Protein AF-A0A1L7NML8-F1 (afdb_monomer)

Radius of gyration: 17.89 Å; Cα contacts (8 Å, |Δi|>4): 273; chains: 1; bounding box: 37×31×73 Å

Sequence (163 aa):
MNTTTSRRKQSAPVAVVVNTLTTIQIDWLIAQQEGVAVIFDGAHVRYALSDENELGAIYSPSTDPALGHPLLEREKIQFRHIDCEGHSHHGLWLAQDCRFRATGRSVEWREYGCSYPEQDFGYLSGPTMMIAGLRFIIAKALAGKTKNPKVQVPGFLCNVKAA

Secondary structure (DSSP, 8-state):
----------PPPEEEEGGG--HHHHHHHHHHHTT--EEE-SS-EEEEPSSTTSEEEE--TTT-HHHHHHHHHHHTEEEEE---TTSTTTT-EEEEESS---SSSS----BTT-S-TTS---BEEESSHHHHHHHHHHIIIII-S-SS-EEEE-GGGTT----

Mean predicted aligned error: 8.27 Å

Foldseek 3Di:
DDPPPPPPPQAFWDWDFLLPDDQQQLQVLVCVVVVFAWDDPLAFIFGDDPDNVDTHDGRGLLPDCVRVVVVLVVQQKDKDAACDPPDPQHQKMKIFRPVPDPPDPDDDAAAAQPDDPPDGRGIHIDNDPRSRRSSRVSQVPAQNRHNGGIHITRVSSVPHDDD

pLDDT: mean 82.3, std 17.09, range [33.94, 97.81]

Organism: Pseudomonas putida (NCBI:txid303)

Nearest PDB structures (foldseek):
  4qyb-assembly1_B  TM=6.949E-01  e=5.799E-06  Burkholderia cenocepacia J2315
  4pup-assembly1_A-2  TM=7.343E-01  e=1.529E-05  Burkholderia cenocepacia J2315
  4pup-assembly2_B  TM=7.562E-01  e=2.112E-05  Burkholderia cenocepacia J2315
  4qyb-assembly1_A  TM=7.139E-01  e=1.107E-05  Burkholderia cenocepacia J2315
  4pup-assembly2_C  TM=7.226E-01  e=3.320E-05  Burkholderia cenocepacia J2315

Solvent-accessible surface area (backbone atoms only — not comparable to full-atom values): 9664 Å² total; per-residue (Å²): 139,86,86,75,78,78,74,69,80,77,49,63,67,38,82,41,50,44,80,68,58,49,60,69,51,46,24,49,53,49,29,62,74,71,70,48,64,62,44,74,81,83,88,49,38,19,36,58,51,95,50,89,89,51,83,42,62,77,46,43,38,49,77,37,62,88,60,27,47,61,55,44,63,70,65,40,57,40,76,46,74,34,92,42,88,91,46,98,50,48,69,24,17,36,13,29,68,47,88,71,63,60,93,57,101,58,88,83,88,48,63,34,26,59,96,48,88,90,52,72,65,33,34,35,51,22,82,39,65,47,42,2,39,52,37,33,53,49,32,66,75,67,37,47,86,36,66,74,30,44,40,80,39,58,34,73,65,72,70,58,73,85,126

Structure (mmCIF, N/CA/C/O backbone):
data_AF-A0A1L7NML8-F1
#
_entry.id   AF-A0A1L7NML8-F1
#
loop_
_atom_site.group_PDB
_atom_site.id
_atom_site.type_symbol
_atom_site.label_atom_id
_atom_site.label_alt_id
_atom_site.label_comp_id
_atom_site.label_asym_id
_atom_site.label_entity_id
_atom_site.label_seq_id
_atom_site.pdbx_PDB_ins_code
_atom_site.Cartn_x
_atom_site.Cartn_y
_atom_site.Cartn_z
_atom_site.occupancy
_atom_site.B_iso_or_equiv
_atom_site.auth_seq_id
_atom_site.auth_comp_id
_atom_site.auth_asym_id
_atom_site.auth_atom_id
_atom_site.pdbx_PDB_model_num
ATOM 1 N N . MET A 1 1 ? -3.598 2.496 46.291 1.00 33.94 1 MET A N 1
ATOM 2 C CA . MET A 1 1 ? -4.325 2.198 45.040 1.00 33.94 1 MET A CA 1
ATOM 3 C C . MET A 1 1 ? -3.385 2.526 43.893 1.00 33.94 1 MET A C 1
ATOM 5 O O . MET A 1 1 ? -3.132 3.696 43.658 1.00 33.94 1 MET A O 1
ATOM 9 N N . ASN A 1 2 ? -2.788 1.505 43.273 1.00 33.97 2 ASN A N 1
ATOM 10 C CA . ASN A 1 2 ? -1.853 1.664 42.157 1.00 33.97 2 ASN A CA 1
ATOM 11 C C . ASN A 1 2 ? -2.574 1.275 40.867 1.00 33.97 2 ASN A C 1
ATOM 13 O O . ASN A 1 2 ? -2.707 0.091 40.574 1.00 33.97 2 ASN A O 1
ATOM 17 N N . THR A 1 3 ? -3.029 2.256 40.096 1.00 40.44 3 THR A N 1
ATOM 18 C CA . THR A 1 3 ? -3.422 2.059 38.697 1.00 40.44 3 THR A CA 1
ATOM 19 C C . THR A 1 3 ? -2.295 2.570 37.818 1.00 40.44 3 THR A C 1
ATOM 21 O O . THR A 1 3 ? -2.340 3.681 37.297 1.00 40.44 3 THR A O 1
ATOM 24 N N . THR A 1 4 ? -1.246 1.761 37.686 1.00 37.53 4 THR A N 1
ATOM 25 C CA . THR A 1 4 ? -0.246 1.971 36.642 1.00 37.53 4 THR A CA 1
ATOM 26 C C . THR A 1 4 ? -0.753 1.254 35.404 1.00 37.53 4 THR A C 1
ATOM 28 O O . THR A 1 4 ? -0.636 0.036 35.280 1.00 37.53 4 THR A O 1
ATOM 31 N N . THR A 1 5 ? -1.368 2.017 34.506 1.00 38.94 5 THR A N 1
ATOM 32 C CA . THR A 1 5 ? -1.703 1.600 33.147 1.00 38.94 5 THR A CA 1
ATOM 33 C C . THR A 1 5 ? -0.457 0.971 32.534 1.00 38.94 5 THR A C 1
ATOM 35 O O . THR A 1 5 ? 0.587 1.616 32.409 1.00 38.94 5 THR A O 1
ATOM 38 N N . SER A 1 6 ? -0.540 -0.320 32.214 1.00 37.00 6 SER A N 1
ATOM 39 C CA . SER A 1 6 ? 0.514 -1.044 31.514 1.00 37.00 6 SER A CA 1
ATOM 40 C C . SER A 1 6 ? 0.796 -0.318 30.200 1.00 37.00 6 SER A C 1
ATOM 42 O O . SER A 1 6 ? 0.039 -0.437 29.237 1.00 37.00 6 SER A O 1
ATOM 44 N N . ARG A 1 7 ? 1.887 0.461 30.157 1.00 41.75 7 ARG A N 1
ATOM 45 C CA . ARG A 1 7 ? 2.553 0.841 28.911 1.00 41.75 7 ARG A CA 1
ATOM 46 C C . ARG A 1 7 ? 2.914 -0.474 28.223 1.00 41.75 7 ARG A C 1
ATOM 48 O O . ARG A 1 7 ? 3.987 -1.023 28.475 1.00 41.75 7 ARG A O 1
ATOM 55 N N . ARG A 1 8 ? 2.018 -1.000 27.374 1.00 50.06 8 ARG A N 1
ATOM 56 C CA . ARG A 1 8 ? 2.371 -1.980 26.338 1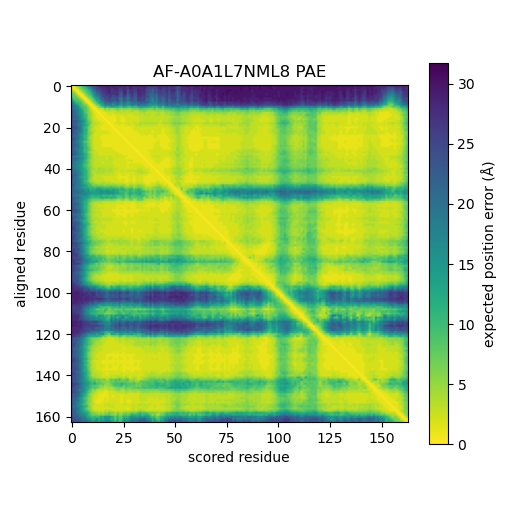.00 50.06 8 ARG A CA 1
ATOM 57 C C . ARG A 1 8 ? 3.666 -1.458 25.733 1.00 50.06 8 ARG A C 1
ATOM 59 O O . ARG A 1 8 ? 3.663 -0.342 25.220 1.00 50.06 8 ARG A O 1
ATOM 66 N N . LYS A 1 9 ? 4.768 -2.199 25.908 1.00 48.28 9 LYS A N 1
ATOM 67 C CA . LYS A 1 9 ? 6.104 -1.842 25.417 1.00 48.28 9 LYS A CA 1
ATOM 68 C C . LYS A 1 9 ? 5.952 -1.299 23.998 1.00 48.28 9 LYS A C 1
ATOM 70 O O . LYS A 1 9 ? 5.713 -2.078 23.079 1.00 48.28 9 LYS A O 1
ATOM 75 N N . GLN A 1 10 ? 6.028 0.020 23.833 1.00 58.78 10 GLN A N 1
ATOM 76 C CA . GLN A 1 10 ? 6.052 0.636 22.517 1.00 58.78 10 GLN A CA 1
ATOM 77 C C . GLN A 1 10 ? 7.395 0.228 21.928 1.00 58.78 10 GLN A C 1
ATOM 79 O O . GLN A 1 10 ? 8.438 0.783 22.263 1.00 58.78 10 GLN A O 1
ATOM 84 N N . SER A 1 11 ? 7.382 -0.854 21.158 1.00 71.88 11 SER A N 1
ATOM 85 C CA . SER A 1 11 ? 8.525 -1.291 20.372 1.00 71.88 11 SER A CA 1
ATOM 86 C C . SER A 1 11 ? 9.007 -0.105 19.546 1.00 71.88 11 SER A C 1
ATOM 88 O O . SER A 1 11 ? 8.182 0.537 18.886 1.00 71.88 11 SER A O 1
ATOM 90 N N . ALA A 1 12 ? 10.311 0.170 19.581 1.00 84.88 12 ALA A N 1
ATOM 91 C CA . ALA A 1 12 ? 10.896 1.237 18.783 1.00 84.88 12 ALA A CA 1
ATOM 92 C C . ALA A 1 12 ? 10.479 1.093 17.304 1.00 84.88 12 ALA A C 1
ATOM 94 O O . ALA A 1 12 ? 10.336 -0.040 16.823 1.00 84.88 12 ALA A O 1
ATOM 95 N N . PRO A 1 13 ? 10.252 2.206 16.586 1.00 89.94 13 PRO A N 1
ATOM 96 C CA . PRO A 1 13 ? 10.037 2.160 15.148 1.00 89.94 13 PRO A CA 1
ATOM 97 C C . PRO A 1 13 ? 11.201 1.463 14.436 1.00 89.94 13 PRO A C 1
ATOM 99 O O . PRO A 1 13 ? 12.360 1.597 14.833 1.00 89.94 13 PRO A O 1
ATOM 102 N N . VAL A 1 14 ? 10.879 0.708 13.391 1.00 93.31 14 VAL A N 1
ATOM 103 C CA . VAL A 1 14 ? 11.829 -0.037 12.567 1.00 93.31 14 VAL A CA 1
ATOM 104 C C . VAL A 1 14 ? 11.813 0.549 11.162 1.00 93.31 14 VAL A C 1
ATOM 106 O O . VAL A 1 14 ? 10.749 0.758 10.579 1.00 93.31 14 VAL A O 1
ATOM 109 N N . ALA A 1 15 ? 12.998 0.791 10.603 1.00 93.44 15 ALA A N 1
ATOM 110 C CA . ALA A 1 15 ? 13.140 1.216 9.217 1.00 93.44 15 ALA A CA 1
ATOM 111 C C . ALA A 1 15 ? 12.917 0.022 8.275 1.00 93.44 15 ALA A C 1
ATOM 113 O O . ALA A 1 15 ? 13.749 -0.885 8.211 1.00 93.44 15 ALA A O 1
ATOM 114 N N . VAL A 1 16 ? 11.821 0.041 7.518 1.00 93.50 16 VAL A N 1
ATOM 115 C CA . VAL A 1 16 ? 11.429 -1.025 6.584 1.00 93.50 16 VAL A CA 1
ATOM 116 C C . VAL A 1 16 ? 11.540 -0.520 5.149 1.00 93.50 16 VAL A C 1
ATOM 118 O O . VAL A 1 16 ? 11.168 0.615 4.860 1.00 93.50 16 VAL A O 1
ATOM 121 N N . VAL A 1 17 ? 12.062 -1.350 4.242 1.00 91.38 17 VAL A N 1
ATOM 122 C CA . VAL A 1 17 ? 12.125 -1.028 2.808 1.00 91.38 17 VAL A CA 1
ATOM 123 C C . VAL A 1 17 ? 10.710 -1.020 2.231 1.00 91.38 17 VAL A C 1
ATOM 125 O O . VAL A 1 17 ? 9.945 -1.956 2.445 1.00 91.38 17 VAL A O 1
ATOM 128 N N . VAL A 1 18 ? 10.351 0.013 1.466 1.00 91.69 18 VAL A N 1
ATOM 129 C CA . VAL A 1 18 ? 8.971 0.185 0.984 1.00 91.69 18 VAL A CA 1
ATOM 130 C C . VAL A 1 18 ? 8.500 -0.996 0.121 1.00 91.69 18 VAL A C 1
ATOM 132 O O . VAL A 1 18 ? 7.378 -1.473 0.281 1.00 91.69 18 VAL A O 1
ATOM 135 N N . ASN A 1 19 ? 9.379 -1.547 -0.723 1.00 89.50 19 ASN A N 1
ATOM 136 C CA . ASN A 1 19 ? 9.078 -2.722 -1.553 1.00 89.50 19 ASN A CA 1
ATOM 137 C C . ASN A 1 19 ? 8.802 -4.011 -0.760 1.00 89.50 19 ASN A C 1
ATOM 139 O O . ASN A 1 19 ? 8.333 -4.988 -1.339 1.00 89.50 19 ASN A O 1
ATOM 143 N N . THR A 1 20 ? 9.076 -4.039 0.544 1.00 91.81 20 THR A N 1
ATOM 144 C CA . THR A 1 20 ? 8.820 -5.203 1.403 1.00 91.81 20 THR A CA 1
ATOM 145 C C . THR A 1 20 ? 7.668 -4.976 2.374 1.00 91.81 20 THR A C 1
ATOM 147 O O . THR A 1 20 ? 7.413 -5.845 3.201 1.00 91.81 20 THR A O 1
ATOM 150 N N . LEU A 1 21 ? 6.971 -3.833 2.302 1.00 94.75 21 LEU A N 1
ATOM 151 C CA . LEU A 1 21 ? 5.859 -3.554 3.209 1.00 94.75 21 LEU A CA 1
ATOM 152 C C . LEU A 1 21 ? 4.748 -4.590 3.043 1.00 94.75 21 LEU A C 1
ATOM 154 O O . LEU A 1 21 ? 4.323 -4.880 1.920 1.00 94.75 21 LEU A O 1
ATOM 158 N N . THR A 1 22 ? 4.278 -5.128 4.161 1.00 94.62 22 THR A N 1
ATOM 159 C CA . THR A 1 22 ? 3.129 -6.039 4.209 1.00 94.62 22 THR A CA 1
ATOM 160 C C . THR A 1 22 ? 1.813 -5.258 4.167 1.00 94.62 22 THR A C 1
ATOM 162 O O . THR A 1 22 ? 1.802 -4.046 4.375 1.00 94.62 22 THR A O 1
ATOM 165 N N . THR A 1 23 ? 0.690 -5.940 3.925 1.00 95.62 23 THR A N 1
ATOM 166 C CA . THR A 1 23 ? -0.655 -5.328 3.906 1.00 95.62 23 THR A CA 1
ATOM 167 C C . THR A 1 23 ? -0.943 -4.542 5.182 1.00 95.62 23 THR A C 1
ATOM 169 O O . THR A 1 23 ? -1.278 -3.367 5.108 1.00 95.62 23 THR A O 1
ATOM 172 N N . ILE A 1 24 ? -0.674 -5.127 6.353 1.00 96.19 24 ILE A N 1
ATOM 173 C CA . ILE A 1 24 ? -0.917 -4.462 7.641 1.00 96.19 24 ILE A CA 1
ATOM 174 C C . ILE A 1 24 ? -0.070 -3.195 7.830 1.00 96.19 24 ILE A C 1
ATOM 176 O O . ILE A 1 24 ? -0.529 -2.203 8.393 1.00 96.19 24 ILE A O 1
ATOM 180 N N . GLN A 1 25 ? 1.172 -3.209 7.338 1.0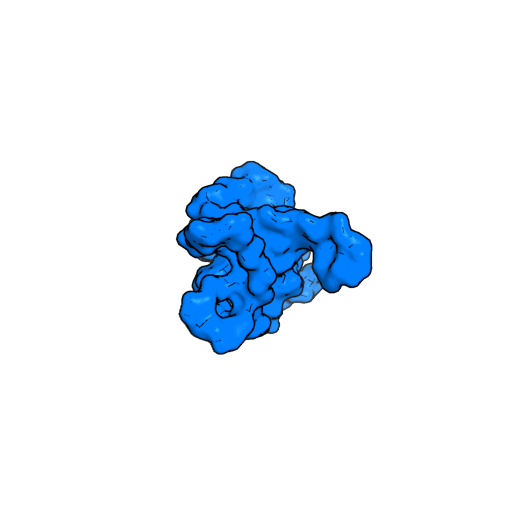0 96.56 25 GLN A N 1
ATOM 181 C CA . GLN A 1 25 ? 2.062 -2.052 7.407 1.00 96.56 25 GLN A CA 1
ATOM 182 C C . GLN A 1 25 ? 1.610 -0.962 6.434 1.00 96.56 25 GLN A C 1
ATOM 184 O O . GLN A 1 25 ? 1.646 0.215 6.784 1.00 96.56 25 GLN A O 1
ATOM 189 N N . ILE A 1 26 ? 1.160 -1.352 5.238 1.00 97.56 26 ILE A N 1
ATOM 190 C CA . ILE A 1 26 ? 0.576 -0.442 4.249 1.00 97.56 26 ILE A CA 1
ATOM 191 C C . ILE A 1 26 ? -0.681 0.214 4.824 1.00 97.56 26 ILE A C 1
ATOM 193 O O . ILE A 1 26 ? -0.758 1.438 4.844 1.00 97.56 26 ILE A O 1
ATOM 197 N N . ASP A 1 27 ? -1.623 -0.573 5.343 1.00 97.81 27 ASP A N 1
ATOM 198 C CA . ASP A 1 27 ? -2.894 -0.085 5.885 1.00 97.81 27 ASP A CA 1
ATOM 199 C C . ASP A 1 27 ? -2.669 0.921 7.021 1.00 97.81 27 ASP A C 1
ATOM 201 O O . ASP A 1 27 ? -3.274 1.994 7.041 1.00 97.81 27 ASP A O 1
ATOM 205 N N . TRP A 1 28 ? -1.727 0.623 7.924 1.00 96.94 28 TRP A N 1
ATOM 206 C CA . TRP A 1 28 ? -1.340 1.537 8.997 1.00 96.94 28 TRP A CA 1
ATOM 207 C C . TRP A 1 28 ? -0.737 2.842 8.468 1.00 96.94 28 TRP A C 1
ATOM 209 O O . TRP A 1 28 ? -1.145 3.924 8.886 1.00 96.94 28 TRP A O 1
ATOM 219 N N . LEU A 1 29 ? 0.241 2.764 7.560 1.00 97.00 29 LEU A N 1
ATOM 220 C CA . LEU A 1 29 ? 0.920 3.948 7.023 1.00 97.00 29 LEU A CA 1
ATOM 221 C C . LEU A 1 29 ? -0.036 4.840 6.223 1.00 97.00 29 LEU A C 1
ATOM 223 O O . LEU A 1 29 ? 0.021 6.061 6.356 1.00 97.00 29 LEU A O 1
ATOM 227 N N . ILE A 1 30 ? -0.947 4.242 5.454 1.00 97.62 30 ILE A N 1
ATOM 228 C CA . ILE A 1 30 ? -1.989 4.978 4.736 1.00 97.62 30 ILE A CA 1
ATOM 229 C C . ILE A 1 30 ? -2.957 5.636 5.718 1.00 97.62 30 ILE A C 1
ATOM 231 O O . ILE A 1 30 ? -3.288 6.800 5.529 1.00 97.62 30 ILE A O 1
ATOM 235 N N . ALA A 1 31 ? -3.375 4.958 6.793 1.00 96.88 31 ALA A N 1
ATOM 236 C CA . ALA A 1 31 ? -4.227 5.582 7.808 1.00 96.88 31 ALA A CA 1
ATOM 237 C C . ALA A 1 31 ? -3.577 6.841 8.405 1.00 96.88 31 ALA A C 1
ATOM 239 O O . ALA A 1 31 ? -4.228 7.876 8.518 1.00 96.88 31 ALA A O 1
ATOM 240 N N . GLN A 1 32 ? -2.279 6.773 8.726 1.00 95.06 32 GLN A N 1
ATOM 241 C CA . GLN A 1 32 ? -1.527 7.928 9.229 1.00 95.06 32 GLN A CA 1
ATOM 242 C C . GLN A 1 32 ? -1.455 9.062 8.200 1.00 95.06 32 GLN A C 1
ATOM 244 O O . GLN A 1 32 ? -1.650 10.221 8.557 1.00 95.06 32 GLN A O 1
ATOM 249 N N . GLN A 1 33 ? -1.201 8.739 6.929 1.00 94.81 33 GLN A N 1
ATOM 250 C CA . GLN A 1 33 ? -1.140 9.727 5.851 1.00 94.81 33 GLN A CA 1
ATOM 251 C C . GLN A 1 33 ? -2.495 10.407 5.598 1.00 94.81 33 GLN A C 1
ATOM 253 O O . GLN A 1 33 ? -2.542 11.614 5.379 1.00 94.81 33 GLN A O 1
ATOM 258 N N . GLU A 1 34 ? -3.589 9.647 5.654 1.00 95.31 34 GLU A N 1
ATOM 259 C CA . GLU A 1 34 ? -4.952 10.143 5.430 1.00 95.31 34 GLU A CA 1
ATOM 260 C C . GLU A 1 34 ? -5.575 10.789 6.682 1.00 95.31 34 GLU A C 1
ATOM 262 O O . GLU A 1 34 ? -6.718 11.239 6.636 1.00 95.31 34 GLU A O 1
ATOM 267 N N . GLY A 1 35 ? -4.858 10.829 7.813 1.00 94.88 35 GLY A N 1
ATOM 268 C CA . GLY A 1 35 ? -5.384 11.352 9.078 1.00 94.88 35 GLY A CA 1
ATOM 269 C C . GLY A 1 35 ? -6.539 10.523 9.654 1.00 94.88 35 GLY A C 1
ATOM 270 O O . GLY A 1 35 ? -7.355 11.041 10.416 1.00 94.88 35 GLY A O 1
ATOM 271 N N . VAL A 1 36 ? -6.629 9.242 9.291 1.00 95.00 36 VAL A N 1
ATOM 272 C CA . VAL A 1 36 ? -7.673 8.325 9.756 1.00 95.00 36 VAL A CA 1
ATOM 273 C C . VAL A 1 36 ? -7.276 7.766 11.119 1.00 95.00 36 VAL A C 1
ATOM 275 O O . VAL A 1 36 ? -6.243 7.111 11.268 1.00 95.00 36 VAL A O 1
ATOM 278 N N . ALA A 1 37 ? -8.120 8.000 12.123 1.00 94.44 37 ALA A N 1
ATOM 279 C CA . ALA A 1 37 ? -7.923 7.447 13.455 1.00 94.44 37 ALA A CA 1
ATOM 280 C C . ALA A 1 37 ? -8.123 5.924 13.430 1.00 94.44 37 ALA A C 1
ATOM 282 O O . ALA A 1 37 ? -9.225 5.430 13.179 1.00 94.44 37 ALA A O 1
ATOM 283 N N . VAL A 1 38 ? -7.048 5.182 13.697 1.00 94.44 38 VAL A N 1
ATOM 284 C CA . VAL A 1 38 ? -7.044 3.717 13.696 1.00 94.44 38 VAL A CA 1
ATOM 285 C C . VAL A 1 38 ? -6.334 3.143 14.914 1.00 94.44 38 VAL A C 1
ATOM 287 O O . VAL A 1 38 ? -5.450 3.768 15.502 1.00 94.44 38 VAL A O 1
ATOM 290 N N . ILE A 1 39 ? -6.692 1.910 15.251 1.00 93.25 39 ILE A N 1
ATOM 291 C CA . ILE A 1 39 ? -6.021 1.072 16.242 1.00 93.25 39 ILE A CA 1
ATOM 292 C C . ILE A 1 39 ? -5.581 -0.245 15.602 1.00 93.25 39 ILE A C 1
ATOM 294 O O . ILE A 1 39 ? -6.110 -0.668 14.574 1.00 93.25 39 ILE A O 1
ATOM 298 N N . PHE A 1 40 ? -4.608 -0.906 16.226 1.00 91.75 40 PHE A N 1
ATOM 299 C CA . PHE A 1 40 ? -4.187 -2.252 15.853 1.00 91.75 40 PHE A CA 1
ATOM 300 C C . PHE A 1 40 ? -4.629 -3.241 16.935 1.00 91.75 40 PHE A C 1
ATOM 302 O O . PHE A 1 40 ? -4.192 -3.137 18.084 1.00 91.75 40 PHE A O 1
ATOM 309 N N . ASP A 1 41 ? -5.491 -4.193 16.574 1.00 89.00 41 ASP A N 1
ATOM 310 C CA . ASP A 1 41 ? -6.073 -5.164 17.518 1.00 89.00 41 ASP A CA 1
ATOM 311 C C . ASP A 1 41 ? -5.177 -6.397 17.767 1.00 89.00 41 ASP A C 1
ATOM 313 O O . ASP A 1 41 ? -5.484 -7.231 18.617 1.00 89.00 41 ASP A O 1
ATOM 317 N N . GLY A 1 42 ? -4.044 -6.493 17.064 1.00 87.9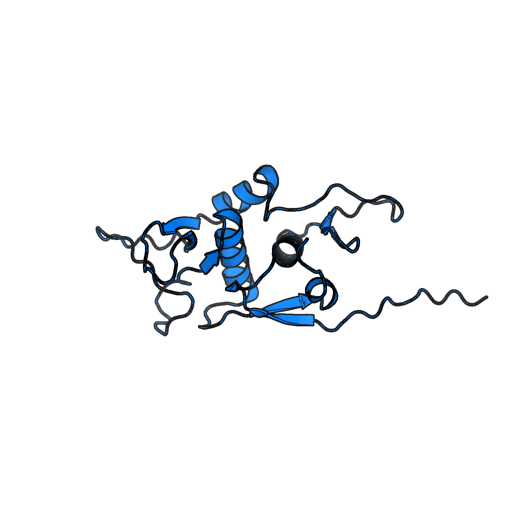4 42 GLY A N 1
ATOM 318 C CA . GLY A 1 42 ? -3.146 -7.651 17.076 1.00 87.94 42 GLY A CA 1
ATOM 319 C C . GLY A 1 42 ? -3.159 -8.456 15.773 1.00 87.94 42 GLY A C 1
ATOM 320 O O . GLY A 1 42 ? -2.214 -9.203 15.530 1.00 87.94 42 GLY A O 1
ATOM 321 N N . ALA A 1 43 ? -4.170 -8.264 14.923 1.00 89.62 43 ALA A N 1
ATOM 322 C CA . ALA A 1 43 ? -4.305 -8.924 13.624 1.00 89.62 43 ALA A CA 1
ATOM 323 C C . ALA A 1 43 ? -4.644 -7.945 12.486 1.00 89.62 43 ALA A C 1
ATOM 325 O O . ALA A 1 43 ? -4.116 -8.087 11.387 1.00 89.62 43 ALA A O 1
ATOM 326 N N . HIS A 1 44 ? -5.466 -6.928 12.752 1.00 92.69 44 HIS A N 1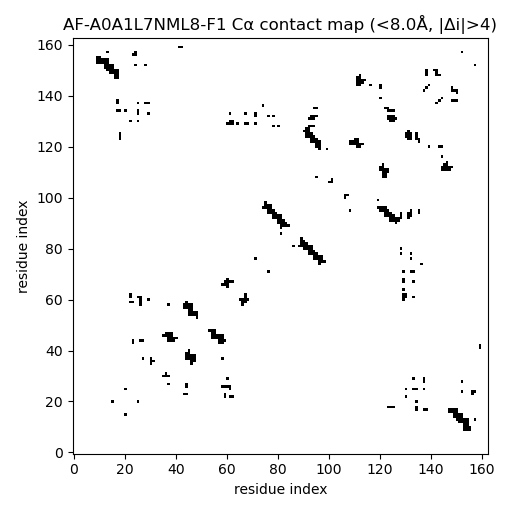
ATOM 327 C CA . HIS A 1 44 ? -5.984 -5.981 11.767 1.00 92.69 44 HIS A CA 1
ATOM 328 C C . HIS A 1 44 ? -5.808 -4.528 12.221 1.00 92.69 44 HIS A C 1
ATOM 330 O O . HIS A 1 44 ? -5.797 -4.218 13.417 1.00 92.69 44 HIS A O 1
ATOM 336 N N . VAL A 1 45 ? -5.717 -3.624 11.243 1.00 94.12 45 VAL A N 1
ATOM 337 C CA . VAL A 1 45 ? -5.920 -2.189 11.456 1.00 94.12 45 VAL A CA 1
ATOM 338 C C . VAL A 1 45 ? -7.422 -1.931 11.411 1.00 94.12 45 VAL A C 1
ATOM 340 O O . VAL A 1 45 ? -8.110 -2.389 10.499 1.00 94.12 45 VAL A O 1
ATOM 343 N N . ARG A 1 46 ? -7.951 -1.236 12.415 1.00 94.69 46 ARG A N 1
ATOM 344 C CA . ARG A 1 46 ? -9.384 -0.951 12.553 1.00 94.69 46 ARG A CA 1
ATOM 345 C C . ARG A 1 46 ? -9.612 0.517 12.830 1.00 94.69 46 ARG A C 1
ATOM 347 O O . ARG A 1 46 ? -8.788 1.140 13.494 1.00 94.69 46 ARG A O 1
ATOM 354 N N . TYR A 1 47 ? -10.742 1.046 12.376 1.00 94.50 47 TYR A N 1
ATOM 355 C CA . TYR A 1 47 ? -11.171 2.387 12.762 1.00 94.50 47 TYR A CA 1
ATOM 356 C C . TYR A 1 47 ? -11.279 2.498 14.287 1.00 94.50 47 TYR A C 1
ATOM 358 O O . TYR A 1 47 ? -11.828 1.611 14.945 1.00 94.50 47 TYR A O 1
ATOM 366 N N . ALA A 1 48 ? -10.745 3.583 14.842 1.00 91.62 48 ALA A N 1
ATOM 367 C CA . ALA A 1 48 ? -10.937 3.914 16.245 1.00 91.62 48 ALA A CA 1
ATOM 368 C C . ALA A 1 48 ? -12.367 4.437 16.442 1.00 91.62 48 ALA A C 1
ATOM 370 O O . ALA A 1 48 ? -12.806 5.333 15.719 1.00 91.62 48 ALA A O 1
ATOM 371 N N . LEU A 1 49 ? -13.089 3.870 17.406 1.00 89.12 49 LEU A N 1
ATOM 372 C CA . LEU A 1 49 ? -14.403 4.355 17.820 1.00 89.12 49 LEU A CA 1
ATOM 373 C C . LEU A 1 49 ? -14.263 5.275 19.036 1.00 89.12 49 LEU A C 1
ATOM 375 O O . LEU A 1 49 ? -13.220 5.317 19.685 1.00 89.12 49 LEU A O 1
ATOM 379 N N . SER A 1 50 ? -15.317 6.037 19.330 1.00 85.06 50 SER A N 1
ATOM 380 C CA . SER A 1 50 ? -15.362 6.897 20.517 1.00 85.06 50 SER A CA 1
ATOM 381 C C . SER A 1 50 ? -15.430 6.106 21.825 1.00 85.06 50 SER A C 1
ATOM 383 O O . SER A 1 50 ? -14.995 6.614 22.853 1.00 85.06 50 SER A O 1
ATOM 385 N N . ASP A 1 51 ? -15.980 4.888 21.791 1.00 82.50 51 ASP A N 1
ATOM 386 C CA . ASP A 1 51 ? -15.922 3.946 22.909 1.00 82.50 51 ASP A CA 1
ATOM 387 C C . ASP A 1 51 ? -14.668 3.074 22.772 1.00 82.50 51 ASP A C 1
ATOM 389 O O . ASP A 1 51 ? -14.514 2.339 21.797 1.00 82.50 51 ASP A O 1
ATOM 393 N N . GLU A 1 52 ? -13.770 3.150 23.756 1.00 70.00 52 GLU A N 1
ATOM 394 C CA . GLU A 1 52 ? -12.518 2.385 23.778 1.00 70.00 52 GLU A CA 1
ATOM 395 C C . GLU A 1 52 ? -12.735 0.865 23.902 1.00 70.00 52 GLU A C 1
ATOM 397 O O . GLU A 1 52 ? -11.808 0.092 23.648 1.00 70.00 52 GLU A O 1
ATOM 402 N N . ASN A 1 53 ? -13.940 0.425 24.283 1.00 73.75 53 ASN A N 1
ATOM 403 C CA . ASN A 1 53 ? -14.288 -0.992 24.391 1.00 73.75 53 ASN A CA 1
ATOM 404 C C . ASN A 1 53 ? -14.835 -1.580 23.085 1.00 73.75 53 ASN A C 1
ATOM 406 O O . ASN A 1 53 ? -14.950 -2.803 22.972 1.00 73.75 53 ASN A O 1
ATOM 410 N N . GLU A 1 54 ? -15.164 -0.741 22.102 1.00 81.00 54 GLU A N 1
ATOM 411 C CA . GLU A 1 54 ? -15.696 -1.182 20.819 1.00 81.00 54 GLU A CA 1
ATOM 412 C C . GLU A 1 54 ? -14.619 -1.158 19.729 1.00 81.00 54 GLU A C 1
ATOM 414 O O . GLU A 1 54 ? -13.827 -0.224 19.592 1.00 81.00 54 GLU A O 1
ATOM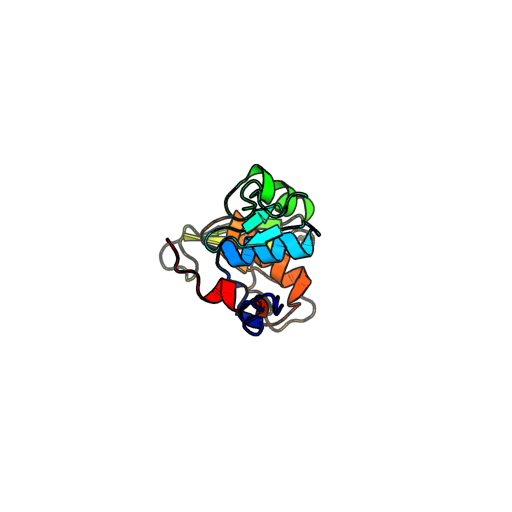 419 N N . LEU A 1 55 ? -14.597 -2.209 18.908 1.00 81.56 55 LEU A N 1
ATOM 420 C CA . LEU A 1 55 ? -13.712 -2.290 17.752 1.00 81.56 55 LEU A CA 1
ATOM 421 C C . LEU A 1 55 ? -14.459 -1.840 16.500 1.00 81.56 55 LEU A C 1
ATOM 423 O O . LEU A 1 55 ? -15.470 -2.434 16.125 1.00 81.56 55 LEU A O 1
ATOM 427 N N . GLY A 1 56 ? -13.914 -0.838 15.812 1.00 89.56 56 GLY A N 1
ATOM 428 C CA . GLY A 1 56 ? -14.436 -0.409 14.523 1.00 89.56 56 GLY A CA 1
ATOM 429 C C . GLY A 1 56 ? -14.269 -1.457 13.421 1.00 89.56 56 GLY A C 1
ATOM 430 O O . GLY A 1 56 ? -13.629 -2.510 13.577 1.00 89.56 56 GLY A O 1
ATOM 431 N N . ALA A 1 57 ? -14.840 -1.133 12.260 1.00 94.12 57 ALA A N 1
ATOM 432 C CA . ALA A 1 57 ? -14.636 -1.904 11.041 1.00 94.12 57 ALA A CA 1
ATOM 433 C C . ALA A 1 57 ? -13.141 -1.991 10.684 1.00 94.12 57 ALA A C 1
ATOM 435 O O . ALA A 1 57 ? -12.335 -1.136 11.068 1.00 94.12 57 ALA A O 1
ATOM 436 N N . ILE A 1 58 ? -12.772 -3.041 9.952 1.00 96.12 58 ILE A N 1
ATOM 437 C CA . ILE A 1 58 ? -11.407 -3.209 9.450 1.00 96.12 58 ILE A CA 1
ATOM 438 C C . ILE A 1 58 ? -11.126 -2.108 8.427 1.00 96.12 58 ILE A C 1
ATOM 440 O O . ILE A 1 58 ? -11.918 -1.878 7.517 1.00 96.12 58 ILE A O 1
ATOM 444 N N . TYR A 1 59 ? -9.984 -1.449 8.578 1.00 97.00 59 TYR A N 1
ATOM 445 C CA . TYR A 1 59 ? -9.455 -0.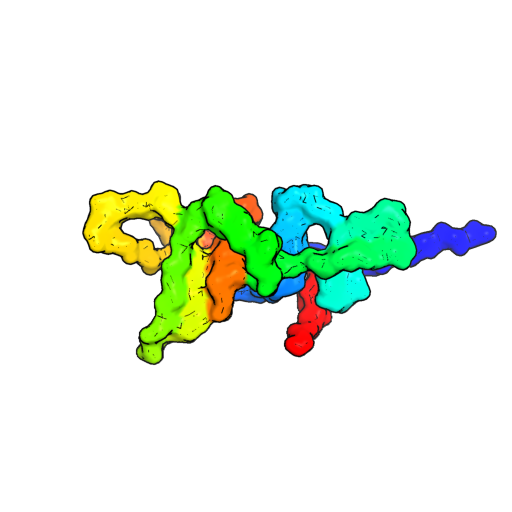507 7.609 1.00 97.00 59 TYR A CA 1
ATOM 446 C C . TYR A 1 59 ? -8.347 -1.197 6.818 1.00 97.00 59 TYR A C 1
ATOM 448 O O . TYR A 1 59 ? -7.245 -1.375 7.334 1.00 97.00 59 TYR A O 1
ATOM 456 N N . SER A 1 60 ? -8.644 -1.614 5.584 1.00 97.06 60 SER A N 1
ATOM 457 C CA . SER A 1 60 ? -7.670 -2.319 4.744 1.00 97.06 60 SER A CA 1
ATOM 458 C C . SER A 1 60 ? -7.636 -1.805 3.305 1.00 97.06 60 SER A C 1
ATOM 460 O O . SER A 1 60 ? -8.028 -2.519 2.383 1.00 97.06 60 SER A O 1
ATOM 462 N N . PRO A 1 61 ? -7.154 -0.574 3.063 1.00 97.75 61 PRO A N 1
ATOM 463 C CA . PRO A 1 61 ? -6.999 -0.057 1.704 1.00 97.75 61 PRO A CA 1
ATOM 464 C C . PRO A 1 61 ? -6.100 -0.932 0.821 1.00 97.75 61 PRO A C 1
ATOM 466 O O . PRO A 1 61 ? -6.245 -0.893 -0.396 1.00 97.75 61 PRO A O 1
ATOM 469 N N . SER A 1 62 ? -5.193 -1.737 1.388 1.00 96.81 62 SER A N 1
ATOM 470 C CA . SER A 1 62 ? -4.340 -2.651 0.617 1.00 96.81 62 SER A CA 1
ATOM 471 C C . SER A 1 62 ? -5.064 -3.853 0.012 1.00 96.81 62 SER A C 1
ATOM 473 O O . SER A 1 62 ? -4.528 -4.460 -0.921 1.00 96.81 62 SER A O 1
ATOM 475 N N . THR A 1 63 ? -6.265 -4.184 0.498 1.00 96.12 63 THR A N 1
ATOM 476 C CA . THR A 1 63 ? -7.042 -5.342 0.028 1.00 96.12 63 THR A CA 1
ATOM 477 C C . THR A 1 63 ? -8.488 -5.016 -0.343 1.00 96.12 63 THR A C 1
ATOM 479 O O . THR A 1 63 ? -9.033 -5.690 -1.213 1.00 96.12 63 THR A O 1
ATOM 482 N N . ASP A 1 64 ? -9.089 -3.976 0.240 1.00 96.88 64 ASP A N 1
ATOM 483 C CA . ASP A 1 64 ? -10.443 -3.508 -0.057 1.00 96.88 64 ASP A CA 1
ATOM 484 C C . ASP A 1 64 ? -10.433 -2.434 -1.165 1.00 96.88 64 ASP A C 1
ATOM 486 O O . ASP A 1 64 ? -9.960 -1.309 -0.942 1.00 96.88 64 ASP A O 1
ATOM 490 N N . PRO A 1 65 ? -10.988 -2.728 -2.358 1.00 95.00 65 PRO A N 1
ATOM 491 C CA . PRO A 1 65 ? -11.087 -1.767 -3.450 1.00 95.00 65 PRO A CA 1
ATOM 492 C C . PRO A 1 65 ? -11.849 -0.487 -3.097 1.00 95.00 65 PRO A C 1
ATOM 494 O O . PRO A 1 65 ? -11.495 0.572 -3.614 1.00 95.00 65 PRO A O 1
ATOM 497 N N . ALA A 1 66 ? -12.864 -0.558 -2.226 1.00 96.12 66 ALA A N 1
ATOM 498 C CA . ALA A 1 66 ? -13.680 0.601 -1.861 1.00 96.12 66 ALA A CA 1
ATOM 499 C C . ALA A 1 66 ? -12.869 1.663 -1.102 1.00 96.12 66 ALA A C 1
ATOM 501 O O . ALA A 1 66 ? -13.153 2.855 -1.211 1.00 96.12 66 ALA A O 1
ATOM 502 N N . LEU A 1 67 ? -11.836 1.231 -0.375 1.00 96.31 67 LEU A N 1
ATOM 503 C CA . LEU A 1 67 ? -10.917 2.105 0.350 1.00 96.31 67 LEU A CA 1
ATOM 504 C C . LEU A 1 67 ? -9.694 2.475 -0.497 1.00 96.31 67 LEU A C 1
ATOM 506 O O . LEU A 1 67 ? -9.261 3.626 -0.500 1.00 96.31 67 LEU A O 1
ATOM 510 N N . GLY A 1 68 ? -9.126 1.507 -1.217 1.00 95.56 68 GLY A N 1
ATOM 511 C CA . GLY A 1 68 ? -7.852 1.684 -1.905 1.00 95.56 68 GLY A CA 1
ATOM 512 C C . GLY A 1 68 ? -7.939 2.371 -3.271 1.00 95.56 68 GLY A C 1
ATOM 513 O O . GLY A 1 68 ? -7.113 3.234 -3.570 1.00 95.56 68 GLY A O 1
ATOM 514 N N . HIS A 1 69 ? -8.937 2.051 -4.106 1.00 94.75 69 HIS A N 1
ATOM 515 C CA . HIS A 1 69 ? -9.032 2.626 -5.458 1.00 94.75 69 HIS A CA 1
ATOM 516 C C . HIS A 1 69 ? -9.148 4.158 -5.468 1.00 94.75 69 HIS A C 1
ATOM 518 O O . HIS A 1 69 ? -8.415 4.777 -6.247 1.00 94.75 69 HIS A O 1
ATOM 524 N N . PRO A 1 70 ? -9.957 4.799 -4.595 1.00 95.75 70 PRO A N 1
ATOM 525 C CA . PRO A 1 70 ? -10.019 6.259 -4.543 1.00 95.75 70 PRO A CA 1
ATOM 526 C C . PRO A 1 70 ? -8.648 6.922 -4.325 1.00 95.75 70 PRO A C 1
ATOM 528 O O . PRO A 1 70 ? -8.369 7.972 -4.906 1.00 95.75 70 PRO A O 1
ATOM 531 N N . LEU A 1 71 ? -7.758 6.296 -3.543 1.00 94.88 71 LEU A N 1
ATOM 532 C CA . LEU A 1 71 ? -6.398 6.794 -3.299 1.00 94.88 71 LEU A CA 1
ATOM 533 C C . LEU A 1 71 ? -5.543 6.739 -4.572 1.00 94.88 71 LEU A C 1
ATOM 535 O O . LEU A 1 71 ? -4.867 7.713 -4.912 1.00 94.88 71 LEU A O 1
ATOM 539 N N . LEU A 1 72 ? -5.600 5.619 -5.300 1.00 92.38 72 LEU A N 1
ATOM 540 C CA . LEU A 1 72 ? -4.850 5.425 -6.545 1.00 92.38 72 LEU A CA 1
ATOM 541 C C . LEU A 1 72 ? -5.302 6.408 -7.637 1.00 92.38 72 LEU A C 1
ATOM 543 O O . LEU A 1 72 ? -4.473 6.994 -8.340 1.00 92.38 72 LEU A O 1
ATOM 547 N N . GLU A 1 73 ? -6.614 6.622 -7.755 1.00 90.50 73 GLU A N 1
ATOM 548 C CA . GLU A 1 73 ? -7.205 7.554 -8.719 1.00 90.50 73 GLU A CA 1
ATOM 549 C C . GLU A 1 73 ? -6.872 9.016 -8.414 1.00 90.50 73 GLU A C 1
ATOM 551 O O . GLU A 1 73 ? -6.644 9.810 -9.341 1.00 90.50 73 GLU A O 1
ATOM 556 N N . ARG A 1 74 ? -6.834 9.378 -7.125 1.00 91.31 74 ARG A N 1
ATOM 557 C CA . ARG A 1 74 ? -6.445 10.713 -6.658 1.00 91.31 74 ARG A CA 1
ATOM 558 C C . ARG A 1 74 ? -4.982 11.005 -6.973 1.00 91.31 74 ARG A C 1
ATOM 560 O O . ARG A 1 74 ? -4.676 12.086 -7.471 1.00 91.31 74 ARG A O 1
ATOM 567 N N . GLU A 1 75 ? -4.093 10.038 -6.747 1.00 87.50 75 GLU A N 1
ATOM 568 C CA . GLU A 1 75 ? -2.653 10.204 -6.982 1.00 87.50 75 GLU A CA 1
ATOM 569 C C . GLU A 1 75 ? -2.232 10.080 -8.448 1.00 8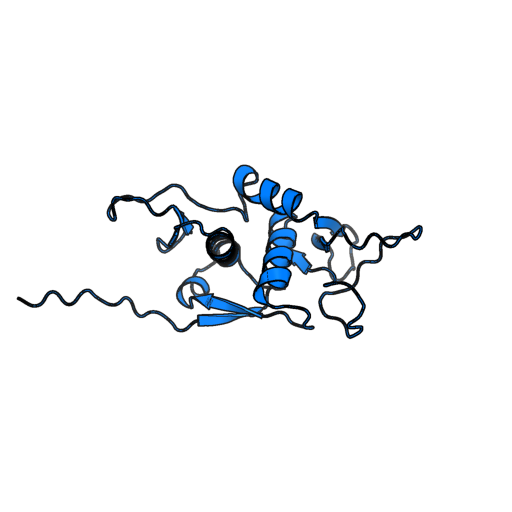7.50 75 GLU A C 1
ATOM 571 O O . GLU A 1 75 ? -1.085 10.400 -8.774 1.00 87.50 75 GLU A O 1
ATOM 576 N N . LYS A 1 76 ? -3.161 9.702 -9.338 1.00 84.88 76 LYS A N 1
ATOM 577 C CA . LYS A 1 76 ? -2.925 9.567 -10.781 1.00 84.88 76 LYS A CA 1
ATOM 578 C C . LYS A 1 76 ? -1.754 8.619 -11.058 1.00 84.88 76 LYS A C 1
ATOM 580 O O . LYS A 1 76 ? -0.784 8.968 -11.722 1.00 84.88 76 LYS A O 1
ATOM 585 N N . ILE A 1 77 ? -1.841 7.412 -10.508 1.00 84.94 77 ILE A N 1
ATOM 586 C CA . ILE A 1 77 ? -0.807 6.384 -10.651 1.00 84.94 77 ILE A CA 1
ATOM 587 C C . ILE A 1 77 ? -1.047 5.582 -11.930 1.00 84.94 77 ILE A C 1
ATOM 589 O O . ILE A 1 77 ? -2.174 5.201 -12.243 1.00 84.94 77 ILE A O 1
ATOM 593 N N . GLN A 1 78 ? 0.023 5.324 -12.675 1.00 87.44 78 GLN A N 1
ATOM 594 C CA . GLN A 1 78 ? 0.025 4.405 -13.802 1.00 87.44 78 GLN A CA 1
ATOM 595 C C . GLN A 1 78 ? 0.434 3.007 -13.341 1.00 87.44 78 GLN A C 1
ATOM 597 O O . GLN A 1 78 ? 1.387 2.858 -12.576 1.00 87.44 78 GLN A O 1
ATOM 602 N N . PHE A 1 79 ? -0.237 1.988 -13.879 1.00 90.75 79 PHE A N 1
ATOM 603 C CA . PHE A 1 79 ? 0.012 0.588 -13.553 1.00 90.75 79 PHE A CA 1
ATOM 604 C C . PHE A 1 79 ? 0.437 -0.229 -14.770 1.00 90.75 79 PHE A C 1
ATOM 606 O O . PHE A 1 79 ? 0.007 0.038 -15.894 1.00 90.75 79 PHE A O 1
ATOM 613 N N . ARG A 1 80 ? 1.252 -1.258 -14.534 1.00 91.06 80 ARG A N 1
ATOM 614 C CA . ARG A 1 80 ? 1.596 -2.278 -15.530 1.00 91.06 80 ARG A CA 1
ATOM 615 C C . ARG A 1 80 ? 1.766 -3.633 -14.861 1.00 91.06 80 ARG A C 1
ATOM 617 O O . ARG A 1 80 ? 2.561 -3.756 -13.937 1.00 91.06 80 ARG A O 1
ATOM 624 N N . HIS A 1 81 ? 1.068 -4.645 -15.361 1.00 94.38 81 HIS A N 1
ATOM 625 C CA . HIS A 1 81 ? 1.327 -6.034 -14.997 1.00 94.38 81 HIS A CA 1
ATOM 626 C C . HIS A 1 81 ? 2.424 -6.616 -15.896 1.00 94.38 81 HIS A C 1
ATOM 628 O O . HIS A 1 81 ? 2.444 -6.349 -17.103 1.00 94.38 81 HIS A O 1
ATOM 634 N N . ILE A 1 82 ? 3.345 -7.384 -15.317 1.00 92.25 82 ILE A N 1
ATOM 635 C CA . ILE A 1 82 ? 4.428 -8.035 -16.054 1.00 92.25 82 ILE A CA 1
ATOM 636 C C . ILE A 1 82 ? 4.118 -9.518 -16.214 1.00 92.25 82 ILE A C 1
ATOM 638 O O . ILE A 1 82 ? 4.443 -10.342 -15.361 1.00 92.25 82 ILE A O 1
ATOM 642 N N . ASP A 1 83 ? 3.542 -9.851 -17.362 1.00 90.88 83 ASP A N 1
ATOM 643 C CA . ASP A 1 83 ? 3.231 -11.223 -17.757 1.00 90.88 83 ASP A CA 1
ATOM 644 C C . ASP A 1 83 ? 4.241 -11.734 -18.796 1.00 90.88 83 ASP A C 1
ATOM 646 O O . ASP A 1 83 ? 3.933 -11.965 -19.961 1.00 90.88 83 ASP A O 1
ATOM 650 N N . CYS A 1 84 ? 5.514 -11.759 -18.402 1.00 90.75 84 CYS A N 1
ATOM 651 C CA . CYS A 1 84 ? 6.605 -12.255 -19.238 1.00 90.75 84 CYS A CA 1
ATOM 652 C C . CYS A 1 84 ? 7.479 -13.192 -18.410 1.00 90.75 84 CYS A C 1
ATOM 654 O O . CYS A 1 84 ? 8.173 -12.737 -17.497 1.00 90.75 84 CYS A O 1
ATOM 656 N N . GLU A 1 85 ? 7.400 -14.490 -18.692 1.00 88.38 85 GLU A N 1
ATOM 657 C CA . GLU A 1 85 ? 8.219 -15.501 -18.024 1.00 88.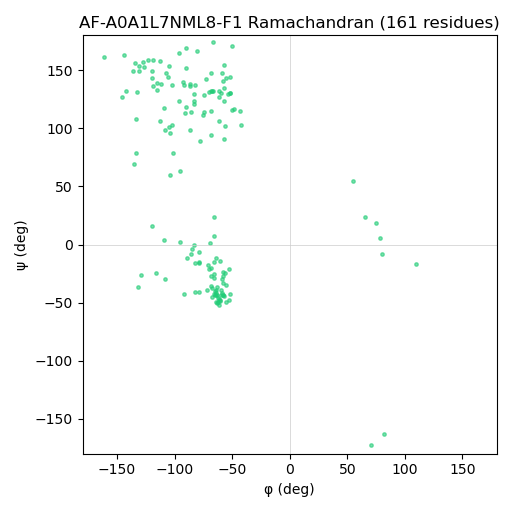38 85 GLU A CA 1
ATOM 658 C C . GLU A 1 85 ? 9.716 -15.200 -18.210 1.00 88.38 85 GLU A C 1
ATOM 660 O O . GLU A 1 85 ? 10.160 -14.737 -19.260 1.00 88.38 85 GLU A O 1
ATOM 665 N N . GLY A 1 86 ? 10.511 -15.417 -17.160 1.00 84.31 86 GLY A N 1
ATOM 666 C CA . GLY A 1 86 ? 11.944 -15.097 -17.153 1.00 84.31 86 GLY A CA 1
ATOM 667 C C . GLY A 1 86 ? 12.279 -13.619 -16.905 1.00 84.31 86 GLY A C 1
ATOM 668 O O . GLY A 1 86 ? 13.444 -13.296 -16.669 1.00 84.31 86 GLY A O 1
ATOM 669 N N . HIS A 1 87 ? 11.292 -12.715 -16.884 1.00 87.69 87 HIS A N 1
ATOM 670 C CA . HIS A 1 87 ? 11.506 -11.341 -16.427 1.00 87.69 87 HIS A CA 1
ATOM 671 C C . HIS A 1 87 ? 11.682 -11.294 -14.900 1.00 87.69 87 HIS A C 1
ATOM 673 O O . HIS A 1 87 ? 10.954 -11.956 -14.163 1.00 87.69 87 HIS A O 1
ATOM 679 N N . SER A 1 88 ? 12.567 -10.429 -14.392 1.00 85.62 88 SER A N 1
ATOM 680 C CA . SER A 1 88 ? 12.834 -10.273 -12.944 1.00 85.62 88 SER A CA 1
ATOM 681 C C . SER A 1 88 ? 11.621 -9.839 -12.107 1.00 85.62 88 SER A C 1
ATOM 683 O O . SER A 1 88 ? 11.642 -9.925 -10.884 1.00 85.62 88 SER A O 1
ATOM 685 N N . HIS A 1 89 ? 10.567 -9.375 -12.775 1.00 87.56 89 HIS A N 1
ATOM 686 C CA . HIS A 1 89 ? 9.310 -8.905 -12.187 1.00 87.56 89 HIS A CA 1
ATOM 687 C C . HIS A 1 89 ? 8.103 -9.728 -12.656 1.00 87.56 89 HIS A C 1
ATOM 689 O O . HIS A 1 89 ? 6.976 -9.253 -12.553 1.00 87.56 89 HIS A O 1
ATOM 695 N N . HIS A 1 90 ? 8.323 -10.914 -13.232 1.00 92.00 90 HIS A N 1
ATOM 696 C CA . HIS A 1 90 ? 7.236 -11.773 -13.694 1.00 92.00 90 HIS A CA 1
ATOM 697 C C . HIS A 1 90 ? 6.189 -11.996 -12.589 1.00 92.00 90 HIS A C 1
ATOM 699 O O . HIS A 1 90 ? 6.540 -12.301 -11.448 1.00 92.00 90 HIS A O 1
ATOM 705 N N . GLY A 1 91 ? 4.912 -11.800 -12.927 1.00 92.31 91 GLY A N 1
ATOM 706 C CA . GLY A 1 91 ? 3.781 -11.930 -12.006 1.00 92.31 91 GLY A CA 1
ATOM 707 C C . GLY A 1 91 ? 3.576 -10.744 -11.056 1.00 92.31 91 GLY A C 1
ATOM 708 O O . GLY A 1 91 ? 2.731 -10.820 -10.166 1.00 92.31 91 GLY A O 1
ATOM 709 N N . LEU A 1 92 ? 4.337 -9.652 -11.204 1.00 93.94 92 LEU A N 1
ATOM 710 C CA . LEU A 1 92 ? 4.192 -8.451 -10.380 1.00 93.94 92 LEU A CA 1
ATOM 711 C C . LEU A 1 92 ? 3.510 -7.307 -11.133 1.00 93.94 92 LEU A C 1
ATOM 713 O O . LEU A 1 92 ? 3.609 -7.150 -12.353 1.00 93.94 92 LEU A O 1
ATOM 717 N N . TRP A 1 93 ? 2.863 -6.451 -10.349 1.00 95.06 93 TRP A N 1
ATOM 718 C CA . TRP A 1 93 ? 2.378 -5.143 -10.759 1.00 95.06 93 TRP A CA 1
ATOM 719 C C . TRP A 1 93 ? 3.427 -4.079 -10.474 1.00 95.06 93 TRP A C 1
ATOM 721 O O . TRP A 1 93 ? 4.029 -4.072 -9.402 1.00 95.06 93 TRP A O 1
ATOM 731 N N . LEU A 1 94 ? 3.611 -3.164 -11.420 1.00 92.62 94 LEU A N 1
ATOM 732 C CA . LEU A 1 94 ? 4.424 -1.960 -11.291 1.00 92.62 94 LEU A CA 1
ATOM 733 C C . LEU A 1 94 ? 3.509 -0.741 -11.155 1.00 92.62 94 LEU A C 1
ATOM 735 O O . LEU A 1 94 ? 2.466 -0.688 -11.811 1.00 92.62 94 LEU A O 1
ATOM 739 N N . ALA A 1 95 ? 3.918 0.234 -10.347 1.00 91.44 95 ALA A N 1
ATOM 740 C CA . ALA A 1 95 ? 3.217 1.494 -10.121 1.00 91.44 95 ALA A CA 1
ATOM 741 C C . ALA A 1 95 ? 4.183 2.684 -10.212 1.00 91.44 95 ALA A C 1
ATOM 743 O O . ALA A 1 95 ? 5.233 2.650 -9.571 1.00 91.44 95 ALA A O 1
ATOM 744 N N . GLN A 1 96 ? 3.822 3.720 -10.976 1.00 87.25 96 GLN A N 1
ATOM 745 C CA . GLN A 1 96 ? 4.599 4.961 -11.150 1.00 87.25 96 GLN A CA 1
ATOM 746 C C . GLN A 1 96 ? 3.685 6.196 -11.272 1.00 87.25 96 GLN A C 1
ATOM 748 O O . GLN A 1 96 ? 2.493 6.050 -11.549 1.00 87.25 96 GLN A O 1
ATOM 753 N N . ASP A 1 97 ? 4.210 7.413 -11.095 1.00 81.31 97 ASP A N 1
ATOM 754 C CA . ASP A 1 97 ? 3.419 8.646 -11.258 1.00 81.31 97 ASP A CA 1
ATOM 755 C C . ASP A 1 97 ? 3.075 8.866 -12.741 1.00 81.31 97 ASP A C 1
ATOM 757 O O . ASP A 1 97 ? 3.936 8.783 -13.614 1.00 81.31 97 ASP A O 1
ATOM 761 N N . CYS A 1 98 ? 1.810 9.150 -13.066 1.00 71.12 98 CYS A N 1
ATOM 762 C CA . CYS A 1 98 ? 1.418 9.407 -14.452 1.00 71.12 98 CYS A CA 1
ATOM 763 C C . CYS A 1 98 ? 1.608 10.873 -14.874 1.00 71.12 98 CYS A C 1
ATOM 765 O O . CYS A 1 98 ? 1.386 11.202 -16.044 1.00 71.12 98 CYS A O 1
ATOM 767 N N . ARG A 1 99 ? 1.942 11.781 -13.945 1.00 62.78 99 ARG A N 1
ATOM 768 C CA . ARG A 1 99 ? 2.118 13.217 -14.235 1.00 62.78 99 ARG A CA 1
ATOM 769 C C . ARG A 1 99 ? 3.349 13.490 -15.095 1.00 62.78 99 ARG A C 1
ATOM 771 O O . ARG A 1 99 ? 3.375 14.493 -15.803 1.00 62.78 99 ARG A O 1
ATOM 778 N N . PHE A 1 100 ? 4.300 12.561 -15.134 1.00 54.19 100 PHE A N 1
ATOM 779 C CA . PHE A 1 100 ? 5.408 12.555 -16.083 1.00 54.19 100 PHE A CA 1
ATOM 780 C C . PHE A 1 100 ? 5.061 11.679 -17.285 1.00 54.19 100 PHE A C 1
ATOM 782 O O . PHE A 1 100 ? 5.704 10.670 -17.568 1.00 54.19 100 PHE A O 1
ATOM 789 N N . ARG A 1 101 ? 4.025 12.069 -18.039 1.00 49.72 101 ARG A N 1
ATOM 790 C CA . ARG A 1 101 ? 3.890 11.553 -19.402 1.00 49.72 101 ARG A CA 1
ATOM 791 C C . ARG A 1 101 ? 5.119 12.018 -20.169 1.00 49.72 101 ARG A C 1
ATOM 793 O O . ARG A 1 101 ? 5.208 13.190 -20.527 1.00 49.72 101 ARG A O 1
ATOM 800 N N . ALA A 1 102 ? 6.046 11.104 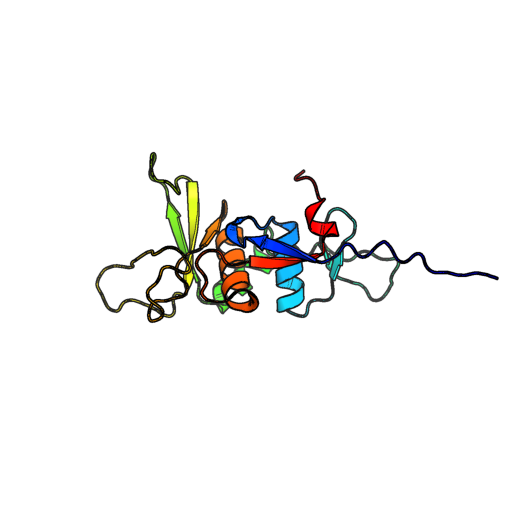-20.445 1.00 47.38 102 ALA A N 1
ATOM 801 C CA . ALA A 1 102 ? 6.947 11.294 -21.565 1.00 47.38 102 ALA A CA 1
ATOM 802 C C . ALA A 1 102 ? 6.053 11.633 -22.765 1.00 47.38 102 ALA A C 1
ATOM 804 O O . ALA A 1 102 ? 5.215 10.834 -23.173 1.00 47.38 102 ALA A O 1
ATOM 805 N N . THR A 1 103 ? 6.190 12.837 -23.312 1.00 49.16 103 THR A N 1
ATOM 806 C CA . THR A 1 103 ? 5.485 13.289 -24.521 1.00 49.16 103 THR A CA 1
ATOM 807 C C . THR A 1 103 ? 5.923 12.512 -25.775 1.00 49.16 103 THR A C 1
ATOM 809 O O . THR A 1 103 ? 5.534 12.848 -26.891 1.00 49.16 103 THR A O 1
ATOM 812 N N . GLY A 1 104 ? 6.731 11.460 -25.603 1.00 53.03 104 GLY A N 1
ATOM 813 C CA . GLY A 1 104 ? 7.179 10.537 -26.633 1.00 53.03 104 GLY A CA 1
ATOM 814 C C . GLY A 1 104 ? 6.252 9.331 -26.816 1.00 53.03 104 GLY A C 1
ATOM 815 O O . GLY A 1 104 ? 5.360 9.051 -26.022 1.00 53.03 104 GLY A O 1
ATOM 816 N N . ARG A 1 105 ? 6.499 8.576 -27.889 1.00 53.66 105 ARG A N 1
ATOM 817 C CA . ARG A 1 105 ? 5.700 7.411 -28.316 1.00 53.66 105 ARG A CA 1
ATOM 818 C C . ARG A 1 105 ? 5.813 6.180 -27.393 1.00 53.66 105 ARG A C 1
ATOM 820 O O . ARG A 1 105 ? 5.208 5.157 -27.695 1.00 53.66 105 ARG A O 1
ATOM 827 N N . SER A 1 106 ? 6.572 6.254 -26.297 1.00 59.12 106 SER A N 1
ATOM 828 C CA . SER A 1 106 ? 6.868 5.129 -25.402 1.00 59.12 106 SER A CA 1
ATOM 829 C C . SER A 1 106 ? 6.901 5.558 -23.935 1.00 59.12 106 SER A C 1
ATOM 831 O O . SER A 1 106 ? 7.572 6.527 -23.583 1.00 59.12 106 SER A O 1
ATOM 833 N N . VAL A 1 107 ? 6.218 4.797 -23.078 1.00 63.12 107 VAL A N 1
ATOM 834 C CA . VAL A 1 107 ? 6.286 4.947 -21.619 1.00 63.12 107 VAL A CA 1
ATOM 835 C C . VAL A 1 107 ? 7.472 4.135 -21.116 1.00 63.12 107 VAL A C 1
ATOM 837 O O . VAL A 1 107 ? 7.467 2.905 -21.205 1.00 63.12 107 VAL A O 1
ATOM 840 N N . GLU A 1 108 ? 8.483 4.815 -20.592 1.00 71.38 108 GLU A N 1
ATOM 841 C CA . GLU A 1 108 ? 9.615 4.158 -19.950 1.00 71.38 108 GLU A CA 1
ATOM 842 C C . GLU A 1 108 ? 9.273 3.790 -18.504 1.00 71.38 108 GLU A C 1
ATOM 844 O O . GLU A 1 108 ? 8.674 4.581 -17.780 1.00 71.38 108 GLU A O 1
ATOM 849 N N . TRP A 1 109 ? 9.668 2.586 -18.091 1.00 76.50 109 TRP A N 1
ATOM 850 C CA . TRP A 1 109 ? 9.527 2.092 -16.722 1.00 76.50 109 TRP A CA 1
ATOM 851 C C . TRP A 1 109 ? 10.931 1.948 -16.143 1.00 76.50 109 TRP A C 1
ATOM 853 O O . TRP A 1 109 ? 11.674 1.054 -16.545 1.00 76.50 109 TRP A O 1
ATOM 863 N N . ARG A 1 110 ? 11.312 2.854 -15.240 1.00 73.81 110 ARG A N 1
ATOM 864 C CA . ARG A 1 110 ? 12.628 2.859 -14.582 1.00 73.81 110 ARG A CA 1
ATOM 865 C C . ARG A 1 110 ? 12.457 2.604 -13.089 1.00 73.81 110 ARG A C 1
ATOM 867 O O . ARG A 1 110 ? 11.526 3.131 -12.486 1.00 73.81 110 ARG A O 1
ATOM 874 N N . GLU A 1 111 ? 13.339 1.800 -12.506 1.00 70.62 111 GLU A N 1
ATOM 875 C CA . GLU A 1 111 ? 13.285 1.470 -11.077 1.00 70.62 111 GLU A CA 1
ATOM 876 C C . GLU A 1 111 ? 13.369 2.718 -10.189 1.00 70.62 111 GLU A C 1
ATOM 878 O O . GLU A 1 111 ? 14.027 3.709 -10.526 1.00 70.62 111 GLU A O 1
ATOM 883 N N . TYR A 1 112 ? 12.696 2.654 -9.038 1.00 69.00 112 TYR A N 1
ATOM 884 C CA . TYR A 1 112 ? 12.641 3.761 -8.093 1.00 69.00 112 TYR A CA 1
ATOM 885 C C . TYR A 1 112 ? 14.030 4.177 -7.587 1.00 69.00 112 TYR A C 1
ATOM 887 O O . TYR A 1 112 ? 14.809 3.358 -7.100 1.00 69.00 112 TYR A O 1
ATOM 895 N N . GLY A 1 113 ? 14.327 5.479 -7.646 1.00 60.34 113 GLY A N 1
ATOM 896 C CA . GLY A 1 113 ? 15.528 6.055 -7.031 1.00 60.34 113 GLY A CA 1
ATOM 897 C C . GLY A 1 113 ? 16.862 5.800 -7.751 1.00 60.34 113 GLY A C 1
ATOM 898 O O . GLY A 1 113 ? 17.918 5.954 -7.130 1.00 60.34 113 GLY A O 1
ATOM 899 N N . CYS A 1 114 ? 16.850 5.428 -9.034 1.00 59.19 114 CYS A N 1
ATOM 900 C CA . CYS A 1 114 ? 18.058 5.387 -9.867 1.00 59.19 114 CYS A CA 1
ATOM 901 C C . CYS A 1 114 ? 18.629 6.797 -10.161 1.00 59.19 114 CYS A C 1
ATOM 903 O O . CYS A 1 114 ? 17.899 7.777 -10.263 1.00 59.19 114 CYS A O 1
ATOM 905 N N . SER A 1 115 ? 19.961 6.876 -10.292 1.00 49.47 115 SER A N 1
ATOM 906 C CA . SER A 1 115 ? 20.859 8.033 -10.083 1.00 49.47 115 SER A CA 1
ATOM 907 C C . SER A 1 115 ? 20.754 9.261 -11.009 1.00 49.47 115 SER A C 1
ATOM 909 O O . SER A 1 115 ? 21.728 10.003 -11.123 1.00 49.47 115 SER A O 1
ATOM 911 N N . TYR A 1 116 ? 19.617 9.517 -11.653 1.00 51.59 116 TYR A N 1
ATOM 912 C CA . TYR A 1 116 ? 19.374 10.771 -12.373 1.00 51.59 116 TYR A CA 1
ATOM 913 C C . TYR A 1 116 ? 18.350 11.601 -11.579 1.00 51.59 116 TYR A C 1
ATOM 915 O O . TYR A 1 116 ? 17.156 11.340 -11.693 1.00 51.59 116 TYR A O 1
ATOM 923 N N . PRO A 1 117 ? 18.777 12.591 -10.766 1.00 49.06 117 PRO A N 1
ATOM 924 C CA . PRO A 1 117 ? 17.895 13.371 -9.878 1.00 49.06 117 PRO A CA 1
ATOM 925 C C . PRO A 1 117 ? 16.734 14.077 -10.598 1.00 49.06 117 PRO A C 1
ATOM 927 O O . PRO A 1 117 ? 15.694 14.363 -9.997 1.00 49.06 117 PRO A O 1
ATOM 930 N N . GLU A 1 118 ? 16.927 14.336 -11.891 1.00 50.34 118 GLU A N 1
ATOM 931 C CA . GLU A 1 118 ? 15.977 14.989 -12.793 1.00 50.34 118 GLU A CA 1
ATOM 932 C C . GLU A 1 118 ? 14.866 14.053 -13.283 1.00 50.34 118 GLU A C 1
ATOM 934 O O . GLU A 1 118 ? 13.847 14.515 -13.789 1.00 50.34 118 GLU A O 1
ATOM 939 N N . GLN A 1 119 ? 15.032 12.739 -13.115 1.00 50.66 119 GLN A N 1
ATOM 940 C CA . GLN A 1 119 ? 14.023 11.753 -13.474 1.00 50.66 119 GLN A CA 1
ATOM 941 C C . GLN A 1 119 ? 13.094 11.485 -12.288 1.00 50.66 119 GLN A C 1
ATOM 943 O O . GLN A 1 119 ? 13.421 11.724 -11.120 1.00 50.66 119 GLN A O 1
ATOM 948 N N . ASP A 1 120 ? 11.873 11.104 -12.637 1.00 64.06 120 ASP A N 1
ATOM 949 C CA . ASP A 1 120 ? 10.739 10.833 -11.760 1.00 64.06 120 ASP A CA 1
ATOM 950 C C . ASP A 1 120 ? 11.093 9.872 -10.603 1.00 64.06 120 ASP A C 1
ATOM 952 O O . ASP A 1 120 ? 12.166 9.275 -10.555 1.00 64.06 120 ASP A O 1
ATOM 956 N N . PHE A 1 121 ? 10.184 9.702 -9.648 1.00 69.50 121 PHE A N 1
ATOM 957 C CA . PHE A 1 121 ? 10.309 8.737 -8.561 1.00 69.50 121 PHE A CA 1
ATOM 958 C C . PHE A 1 121 ? 10.608 7.307 -9.049 1.00 69.50 121 PHE A C 1
ATOM 960 O O . PHE A 1 121 ? 11.184 6.551 -8.280 1.00 69.50 121 PHE A O 1
ATOM 967 N N . GLY A 1 122 ? 10.319 6.958 -10.309 1.00 78.31 122 GLY A N 1
ATOM 968 C CA . GLY A 1 122 ? 10.463 5.612 -10.875 1.00 78.31 122 GLY A CA 1
ATOM 969 C C . GLY A 1 122 ? 9.268 4.728 -10.516 1.00 78.31 122 GLY A C 1
ATOM 970 O O . GLY A 1 122 ? 8.227 5.249 -10.122 1.00 78.31 122 GLY A O 1
ATOM 971 N N . TYR A 1 123 ? 9.392 3.404 -10.642 1.00 85.25 123 TYR A N 1
ATOM 972 C CA . TYR A 1 123 ? 8.330 2.467 -10.263 1.00 85.25 123 TYR A CA 1
ATOM 973 C C . TYR A 1 123 ? 8.639 1.688 -8.982 1.00 85.25 123 TYR A C 1
ATOM 975 O O . TYR A 1 123 ? 9.782 1.307 -8.721 1.00 85.25 123 TYR A O 1
ATOM 983 N N . LEU A 1 124 ? 7.589 1.369 -8.223 1.00 89.50 124 LEU A N 1
ATOM 984 C CA . LEU A 1 124 ? 7.614 0.334 -7.186 1.00 89.50 124 LEU A CA 1
ATOM 985 C C . LEU A 1 124 ? 6.723 -0.838 -7.587 1.00 89.50 124 LEU A C 1
ATOM 987 O O . LEU A 1 124 ? 5.843 -0.695 -8.437 1.00 89.50 124 LEU A O 1
ATOM 991 N N . SER A 1 125 ? 6.985 -2.009 -7.006 1.00 91.94 125 SER A N 1
ATOM 992 C CA . SER A 1 125 ? 6.305 -3.247 -7.379 1.00 91.94 125 SER A CA 1
ATOM 993 C C . SER A 1 125 ? 5.520 -3.873 -6.230 1.00 91.94 125 SER A C 1
ATOM 995 O O . SER A 1 125 ? 5.759 -3.620 -5.043 1.00 91.94 125 SER A O 1
ATOM 997 N N . GLY A 1 126 ? 4.554 -4.712 -6.586 1.00 93.44 126 GLY A N 1
ATOM 998 C CA . GLY A 1 126 ? 3.741 -5.465 -5.643 1.00 93.44 126 GLY A CA 1
ATOM 999 C C . GLY A 1 126 ? 3.039 -6.650 -6.303 1.00 93.44 126 GLY A C 1
ATOM 1000 O O . GLY A 1 126 ? 2.903 -6.678 -7.524 1.00 93.44 126 GLY A O 1
ATOM 1001 N N . PRO A 1 127 ? 2.584 -7.634 -5.510 1.00 94.75 127 PRO A N 1
ATOM 1002 C CA . PRO A 1 127 ? 1.864 -8.798 -6.029 1.00 94.75 127 PRO A CA 1
ATOM 1003 C C . PRO A 1 127 ? 0.460 -8.444 -6.542 1.00 94.75 127 PRO A C 1
ATOM 1005 O O . PRO A 1 127 ? -0.106 -9.168 -7.351 1.00 94.75 127 PRO A O 1
ATOM 1008 N N . THR A 1 128 ? -0.106 -7.318 -6.105 1.00 95.88 128 THR A N 1
ATOM 1009 C CA . THR A 1 128 ? -1.377 -6.787 -6.609 1.00 95.88 128 THR A CA 1
ATOM 1010 C C . THR A 1 128 ? -1.203 -5.336 -7.038 1.00 95.88 128 THR A C 1
ATOM 1012 O O . THR A 1 128 ? -0.315 -4.634 -6.540 1.00 95.88 128 THR A O 1
ATOM 1015 N N . MET A 1 129 ? -2.088 -4.871 -7.923 1.00 95.56 129 MET A N 1
ATOM 1016 C CA . MET A 1 129 ? -2.168 -3.462 -8.324 1.00 95.56 129 MET A CA 1
ATOM 1017 C C . MET A 1 129 ? -2.252 -2.538 -7.099 1.00 95.56 129 MET A C 1
ATOM 1019 O O . MET A 1 129 ? -1.548 -1.532 -7.032 1.00 95.56 129 MET A O 1
ATOM 1023 N N . MET A 1 130 ? -3.059 -2.924 -6.105 1.00 96.62 130 MET A N 1
ATOM 1024 C CA . MET A 1 130 ? -3.248 -2.158 -4.877 1.00 96.62 130 MET A CA 1
ATOM 1025 C C . MET A 1 130 ? -1.960 -2.049 -4.063 1.00 96.62 130 MET A C 1
ATOM 1027 O O . MET A 1 130 ? -1.546 -0.953 -3.695 1.00 96.62 130 MET A O 1
ATOM 1031 N N . ILE A 1 131 ? -1.277 -3.172 -3.830 1.00 97.19 131 ILE A N 1
ATOM 1032 C CA . ILE A 1 131 ? -0.039 -3.180 -3.047 1.00 97.19 131 ILE A CA 1
ATOM 1033 C C . ILE A 1 131 ? 1.055 -2.377 -3.758 1.00 97.19 131 ILE A C 1
ATOM 1035 O O . ILE A 1 131 ? 1.741 -1.589 -3.110 1.00 97.19 131 ILE A O 1
ATOM 1039 N N . ALA A 1 132 ? 1.203 -2.531 -5.078 1.00 95.31 132 ALA A N 1
ATOM 1040 C CA . ALA A 1 132 ? 2.167 -1.755 -5.856 1.00 95.31 132 ALA A CA 1
ATOM 1041 C C . ALA A 1 132 ? 1.877 -0.246 -5.763 1.00 95.31 132 ALA A C 1
ATOM 1043 O O . ALA A 1 132 ? 2.769 0.546 -5.455 1.00 95.31 132 ALA A O 1
ATOM 1044 N N . GLY A 1 133 ? 0.615 0.143 -5.965 1.00 95.06 133 GLY A N 1
ATOM 1045 C CA . GLY A 1 133 ? 0.174 1.534 -5.915 1.00 95.06 133 GLY A CA 1
ATOM 1046 C C . GLY A 1 133 ? 0.367 2.177 -4.549 1.00 95.06 133 GLY A C 1
ATOM 1047 O O . GLY A 1 133 ? 0.978 3.237 -4.451 1.00 95.06 133 GLY A O 1
ATOM 1048 N N . LEU A 1 134 ? -0.084 1.527 -3.477 1.00 96.62 134 LEU A N 1
ATOM 1049 C CA . LEU A 1 134 ? 0.030 2.088 -2.131 1.00 96.62 134 LEU A CA 1
ATOM 1050 C C . LEU A 1 134 ? 1.485 2.155 -1.652 1.00 96.62 134 LEU A C 1
ATOM 1052 O O . LEU A 1 134 ? 1.864 3.137 -1.017 1.00 96.62 134 LEU A O 1
ATOM 1056 N N . ARG A 1 135 ? 2.337 1.184 -2.012 1.00 95.00 135 ARG A N 1
ATOM 1057 C CA . ARG A 1 135 ? 3.791 1.296 -1.795 1.00 95.00 135 ARG A CA 1
ATOM 1058 C C . ARG A 1 135 ? 4.359 2.532 -2.488 1.00 95.00 135 ARG A C 1
ATOM 1060 O O . ARG A 1 135 ? 5.133 3.264 -1.875 1.00 95.00 135 ARG A O 1
ATOM 1067 N N . PHE A 1 136 ? 3.948 2.797 -3.729 1.00 92.81 136 PHE A N 1
ATOM 1068 C CA . PHE A 1 136 ? 4.361 3.997 -4.451 1.00 92.81 136 PHE A CA 1
ATOM 1069 C C . PHE A 1 136 ? 3.933 5.291 -3.746 1.00 92.81 136 PHE A C 1
ATOM 1071 O O . PHE A 1 136 ? 4.774 6.163 -3.521 1.00 92.81 136 PHE A O 1
ATOM 1078 N N . ILE A 1 137 ? 2.668 5.383 -3.318 1.00 93.19 137 ILE A N 1
ATOM 1079 C CA . ILE A 1 137 ? 2.147 6.528 -2.547 1.00 93.19 137 ILE A CA 1
ATOM 1080 C C . ILE A 1 137 ? 2.982 6.758 -1.284 1.00 93.19 137 ILE A C 1
ATOM 1082 O O . ILE A 1 137 ? 3.452 7.872 -1.047 1.00 93.19 137 ILE A O 1
ATOM 1086 N N . ILE A 1 138 ? 3.223 5.696 -0.514 1.00 94.44 138 ILE A N 1
ATOM 1087 C CA . ILE A 1 138 ? 3.990 5.745 0.735 1.00 94.44 138 ILE A CA 1
ATOM 1088 C C . ILE A 1 138 ? 5.426 6.219 0.483 1.00 94.44 138 ILE A C 1
ATOM 1090 O O . ILE A 1 138 ? 5.916 7.096 1.194 1.00 94.44 138 ILE A O 1
ATOM 1094 N N . ALA A 1 139 ? 6.120 5.671 -0.521 1.00 91.19 139 ALA A N 1
ATOM 1095 C CA . ALA A 1 139 ? 7.496 6.076 -0.818 1.00 91.19 139 ALA A CA 1
ATOM 1096 C C . ALA A 1 139 ? 7.584 7.551 -1.215 1.00 91.19 139 ALA A C 1
ATOM 1098 O O . ALA A 1 139 ? 8.434 8.280 -0.694 1.00 91.19 139 ALA A O 1
ATOM 1099 N N . LYS A 1 140 ? 6.677 7.988 -2.095 1.00 87.81 140 LYS A N 1
ATOM 1100 C CA . LYS A 1 140 ? 6.589 9.371 -2.563 1.00 87.81 140 LYS A CA 1
ATOM 1101 C C . LYS A 1 140 ? 6.360 10.346 -1.407 1.00 87.81 140 LYS A C 1
ATOM 1103 O O . LYS A 1 140 ? 6.993 11.398 -1.382 1.00 87.81 140 LYS A O 1
ATOM 1108 N N . ALA A 1 141 ? 5.493 9.995 -0.457 1.00 87.81 141 ALA A N 1
ATOM 1109 C CA . ALA A 1 141 ? 5.158 10.848 0.679 1.00 87.81 141 ALA A CA 1
ATOM 1110 C C . ALA A 1 141 ? 6.219 10.835 1.795 1.00 87.81 141 ALA A C 1
ATOM 1112 O O . ALA A 1 141 ? 6.504 11.882 2.372 1.00 87.81 141 ALA A O 1
ATOM 1113 N N . LEU A 1 142 ? 6.794 9.669 2.116 1.00 84.31 142 LEU A N 1
ATOM 1114 C CA . LEU A 1 142 ? 7.534 9.470 3.372 1.00 84.31 142 LEU A CA 1
ATOM 1115 C C . LEU A 1 142 ? 9.027 9.160 3.208 1.00 84.31 142 LEU A C 1
ATOM 1117 O O . LEU A 1 142 ? 9.790 9.389 4.143 1.00 84.31 142 LEU A O 1
ATOM 1121 N N . ALA A 1 143 ? 9.459 8.618 2.067 1.00 81.19 143 ALA A N 1
ATOM 1122 C CA . ALA A 1 143 ? 10.849 8.188 1.867 1.00 81.19 143 ALA A CA 1
ATOM 1123 C C . ALA A 1 143 ? 11.641 9.100 0.917 1.00 81.19 143 ALA A C 1
ATOM 1125 O O . ALA A 1 143 ? 12.861 9.214 1.044 1.00 81.19 143 ALA A O 1
ATOM 1126 N N . GLY A 1 144 ? 10.968 9.736 -0.046 1.00 74.62 144 GLY A N 1
ATOM 1127 C CA . GLY A 1 144 ? 11.614 10.575 -1.055 1.00 74.62 144 GLY A CA 1
ATOM 1128 C C . GLY A 1 144 ? 12.442 9.777 -2.075 1.00 74.62 144 GLY A C 1
ATOM 1129 O O . GLY A 1 144 ? 12.407 8.545 -2.116 1.00 74.62 144 GLY A O 1
ATOM 1130 N N . LYS A 1 145 ? 13.185 10.481 -2.940 1.00 73.56 145 LYS A N 1
ATOM 1131 C CA . LYS A 1 145 ? 13.959 9.887 -4.047 1.00 73.56 145 LYS A CA 1
ATOM 1132 C C . LYS A 1 145 ? 15.264 9.251 -3.551 1.00 73.56 145 LYS A C 1
ATOM 1134 O O . LYS A 1 145 ? 16.307 9.897 -3.515 1.00 73.56 145 LYS A O 1
ATOM 1139 N N . THR A 1 146 ? 15.216 7.975 -3.175 1.00 74.62 146 THR A N 1
ATOM 1140 C CA . THR A 1 146 ? 16.398 7.188 -2.789 1.00 74.62 146 THR A CA 1
ATOM 1141 C C . THR A 1 146 ? 16.345 5.802 -3.422 1.00 74.62 146 THR A C 1
ATOM 1143 O O . THR A 1 146 ? 15.261 5.265 -3.623 1.00 74.62 146 THR A O 1
ATOM 1146 N N . LYS A 1 147 ? 17.505 5.201 -3.717 1.00 70.88 147 LYS A N 1
ATOM 1147 C CA . LYS A 1 147 ? 17.603 3.880 -4.372 1.00 70.88 147 LYS A CA 1
ATOM 1148 C C . LYS A 1 147 ? 16.912 2.750 -3.594 1.00 70.88 147 LYS A C 1
ATOM 1150 O O . LYS A 1 147 ? 16.468 1.775 -4.178 1.00 70.88 147 LYS A O 1
ATOM 1155 N N . ASN A 1 148 ? 16.849 2.866 -2.269 1.00 79.25 148 ASN A N 1
ATOM 1156 C CA . ASN A 1 148 ? 16.199 1.900 -1.387 1.00 79.25 148 ASN A CA 1
ATOM 1157 C C . ASN A 1 148 ? 15.318 2.669 -0.395 1.00 79.25 148 ASN A C 1
ATOM 1159 O O . ASN A 1 148 ? 15.758 2.886 0.740 1.00 79.25 148 ASN A O 1
ATOM 1163 N N . PRO A 1 149 ? 14.118 3.121 -0.806 1.00 85.44 149 PRO A N 1
ATOM 1164 C CA . PRO A 1 149 ? 13.263 3.930 0.049 1.00 85.44 149 PRO A CA 1
ATOM 1165 C C . PRO A 1 149 ? 12.886 3.134 1.295 1.00 85.44 149 PRO A C 1
ATOM 1167 O O . PRO A 1 149 ? 12.403 2.001 1.203 1.00 85.44 149 PRO A O 1
ATOM 1170 N N . LYS A 1 150 ? 13.130 3.725 2.466 1.00 91.56 150 LYS A N 1
ATOM 1171 C CA . LYS A 1 150 ? 12.779 3.151 3.766 1.00 91.56 150 LYS A CA 1
ATOM 1172 C C . LYS A 1 150 ? 11.829 4.077 4.502 1.00 91.56 150 LYS A C 1
ATOM 1174 O O . LYS A 1 150 ? 11.998 5.291 4.458 1.00 91.56 150 LYS A O 1
ATOM 1179 N N . VAL A 1 151 ? 10.878 3.490 5.215 1.00 93.19 151 VAL A N 1
ATOM 1180 C CA . VAL A 1 151 ? 9.918 4.204 6.064 1.00 93.19 151 VAL A CA 1
ATOM 1181 C C . VAL A 1 151 ? 9.933 3.633 7.474 1.00 93.19 151 VAL A C 1
ATOM 1183 O O . VAL A 1 151 ? 10.287 2.472 7.682 1.00 93.19 151 VAL A O 1
ATOM 1186 N N . GLN A 1 152 ? 9.582 4.466 8.450 1.00 94.69 152 GLN A N 1
ATOM 1187 C CA . GLN A 1 152 ? 9.498 4.053 9.848 1.00 94.69 152 GLN A CA 1
ATOM 1188 C C . GLN A 1 152 ? 8.150 3.389 10.110 1.00 94.69 152 GLN A C 1
ATOM 1190 O O . GLN A 1 152 ? 7.102 3.995 9.899 1.00 94.69 152 GLN A O 1
ATOM 1195 N N . VAL A 1 153 ? 8.184 2.152 10.594 1.00 93.25 153 VAL A N 1
ATOM 1196 C CA . VAL A 1 153 ? 6.996 1.369 10.943 1.00 93.25 153 VAL A CA 1
ATOM 1197 C C . VAL A 1 153 ? 7.052 1.032 12.432 1.00 93.25 153 VAL A C 1
ATOM 1199 O O . VAL A 1 153 ? 8.114 0.634 12.914 1.00 93.25 153 VAL A O 1
ATOM 1202 N N . PRO A 1 154 ? 5.950 1.148 13.194 1.00 92.69 154 PRO A N 1
ATOM 1203 C CA . PRO A 1 154 ? 5.922 0.669 14.571 1.00 92.69 154 PRO A CA 1
ATOM 1204 C C . PRO A 1 154 ? 6.349 -0.802 14.675 1.00 92.69 154 PRO A C 1
ATOM 1206 O O . PRO A 1 154 ? 5.816 -1.664 13.975 1.00 92.69 154 PRO A O 1
ATOM 1209 N N . GLY A 1 155 ? 7.291 -1.113 15.573 1.00 90.62 155 GLY A N 1
ATOM 1210 C CA . GLY A 1 155 ? 7.865 -2.462 15.665 1.00 90.62 155 GLY A CA 1
ATOM 1211 C C . GLY A 1 155 ? 6.840 -3.578 15.922 1.00 90.62 155 GLY A C 1
ATOM 1212 O O . GLY A 1 155 ? 7.037 -4.706 15.477 1.00 90.62 155 GLY A O 1
ATOM 1213 N N . PHE A 1 156 ? 5.704 -3.276 16.558 1.00 88.88 156 PHE A N 1
ATOM 1214 C CA . PHE A 1 156 ? 4.641 -4.246 16.819 1.00 88.88 156 PHE A CA 1
ATOM 1215 C C . PHE A 1 156 ? 3.962 -4.745 15.536 1.00 88.88 156 PHE A C 1
ATOM 1217 O O . PHE A 1 156 ? 3.489 -5.877 15.516 1.00 88.88 156 PHE A O 1
ATOM 1224 N N . LEU A 1 157 ? 3.982 -3.959 14.453 1.00 90.88 157 LEU A N 1
ATOM 1225 C CA . LEU A 1 157 ? 3.481 -4.371 13.136 1.00 90.88 157 LEU A CA 1
ATOM 1226 C C . LEU A 1 157 ? 4.473 -5.257 12.374 1.00 90.88 157 LEU A C 1
ATOM 1228 O O . LEU A 1 157 ? 4.103 -5.896 11.395 1.00 90.88 157 LEU A O 1
ATOM 1232 N N . CYS A 1 158 ? 5.739 -5.299 12.792 1.00 86.94 158 CYS A N 1
ATOM 1233 C CA . CYS A 1 158 ? 6.763 -6.131 12.154 1.00 86.94 158 CYS A CA 1
ATOM 1234 C C . CYS A 1 158 ? 6.724 -7.588 12.640 1.00 86.94 158 CYS A C 1
ATOM 1236 O O . CYS A 1 158 ? 7.286 -8.462 11.991 1.00 86.94 158 CYS A O 1
ATOM 1238 N N . ASN A 1 159 ? 6.051 -7.851 13.764 1.00 80.88 159 ASN A N 1
ATOM 1239 C CA . ASN A 1 159 ? 5.958 -9.180 14.374 1.00 80.88 159 ASN A CA 1
ATOM 1240 C C . ASN A 1 159 ? 4.691 -9.948 13.969 1.00 80.88 159 ASN A C 1
ATOM 1242 O O . ASN A 1 159 ? 4.454 -11.052 14.461 1.00 80.88 159 ASN A O 1
ATOM 1246 N N . VAL A 1 160 ? 3.864 -9.366 13.100 1.00 76.19 160 VAL A N 1
ATOM 1247 C CA . VAL A 1 160 ? 2.645 -10.004 12.605 1.00 76.19 160 VAL A CA 1
ATOM 1248 C C . VAL A 1 160 ? 3.053 -11.070 11.596 1.00 76.19 160 VAL A C 1
ATOM 1250 O O . VAL A 1 160 ? 3.612 -10.759 10.545 1.00 76.19 160 VAL A O 1
ATOM 1253 N N . LYS A 1 161 ? 2.808 -12.341 11.924 1.00 59.09 161 LYS A N 1
ATOM 1254 C CA . LYS A 1 161 ? 2.971 -13.427 10.953 1.00 59.09 161 LYS A CA 1
ATOM 1255 C C . LYS A 1 161 ? 1.900 -13.263 9.878 1.00 59.09 161 LYS A C 1
ATOM 1257 O O . LYS A 1 161 ? 0.739 -13.054 10.219 1.00 59.09 161 LYS A O 1
ATOM 1262 N N . ALA A 1 162 ? 2.293 -13.347 8.608 1.00 52.16 162 ALA A N 1
ATOM 1263 C CA . ALA A 1 162 ? 1.330 -13.476 7.522 1.00 52.16 162 ALA A CA 1
ATOM 1264 C C . ALA A 1 162 ? 0.471 -14.721 7.799 1.00 52.16 162 ALA A C 1
ATOM 1266 O O . ALA A 1 162 ? 1.032 -15.792 8.050 1.00 52.16 162 ALA A O 1
ATOM 1267 N N . ALA A 1 163 ? -0.846 -14.528 7.868 1.00 46.03 163 ALA A N 1
ATOM 1268 C CA . ALA A 1 163 ? -1.819 -15.608 7.987 1.00 46.03 163 ALA A CA 1
ATOM 1269 C C . ALA A 1 163 ? -1.946 -16.361 6.659 1.00 46.03 163 ALA A C 1
ATOM 1271 O O . ALA A 1 163 ? -1.800 -15.700 5.603 1.00 46.03 163 ALA A O 1
#